Protein AF-A0A4Q7DQG9-F1 (afdb_monomer_lite)

Structure (mmCIF, N/CA/C/O backbone):
data_AF-A0A4Q7DQG9-F1
#
_entry.id   AF-A0A4Q7DQG9-F1
#
loop_
_atom_site.group_PDB
_atom_site.id
_atom_site.type_symbol
_atom_site.label_atom_id
_atom_site.label_alt_id
_atom_site.label_comp_id
_atom_site.label_asym_id
_atom_site.label_entity_id
_atom_site.label_seq_id
_atom_site.pdbx_PDB_ins_code
_atom_site.Cartn_x
_atom_site.Cartn_y
_atom_site.Cartn_z
_atom_site.occupancy
_atom_site.B_iso_or_equiv
_atom_site.auth_seq_id
_atom_site.auth_comp_id
_atom_site.auth_asym_id
_atom_site.auth_atom_id
_atom_site.pdbx_PDB_model_num
ATOM 1 N N . MET A 1 1 ? -24.722 -35.652 77.068 1.00 40.59 1 MET A N 1
ATOM 2 C CA . MET A 1 1 ? -24.825 -34.421 76.252 1.00 40.59 1 MET A CA 1
ATOM 3 C C . MET A 1 1 ? -26.117 -34.507 75.444 1.00 40.59 1 MET A C 1
ATOM 5 O O . MET A 1 1 ? -26.267 -35.428 74.659 1.00 40.59 1 MET A O 1
ATOM 9 N N . LYS A 1 2 ? -27.087 -33.634 75.743 1.00 43.00 2 LYS A N 1
ATOM 10 C CA . LYS A 1 2 ? -28.377 -33.472 75.040 1.00 43.00 2 LYS A CA 1
ATOM 11 C C . LYS A 1 2 ? -28.159 -32.699 73.738 1.00 43.00 2 LYS A C 1
ATOM 13 O O . LYS A 1 2 ? -27.394 -31.749 73.848 1.00 43.00 2 LYS A O 1
ATOM 18 N N . LYS A 1 3 ? -28.875 -33.024 72.643 1.00 38.50 3 LYS A N 1
ATOM 19 C CA . LYS A 1 3 ? -29.516 -32.115 71.639 1.00 38.50 3 LYS A CA 1
ATOM 20 C C . LYS A 1 3 ? -30.491 -32.954 70.772 1.00 38.50 3 LYS A C 1
ATOM 22 O O . LYS A 1 3 ? -30.035 -33.679 69.903 1.00 38.50 3 LYS A O 1
ATOM 27 N N . SER A 1 4 ? -31.725 -33.232 71.203 1.00 42.06 4 SER A N 1
ATOM 28 C CA . SER A 1 4 ? -33.003 -32.548 70.881 1.00 42.06 4 SER A CA 1
ATOM 29 C C . SER A 1 4 ? -33.203 -32.075 69.427 1.00 42.06 4 SER A C 1
ATOM 31 O O . SER A 1 4 ? -32.589 -31.106 68.988 1.00 42.06 4 SER A O 1
ATOM 33 N N . THR A 1 5 ? -34.137 -32.754 68.758 1.00 46.75 5 THR A N 1
ATOM 34 C CA . THR A 1 5 ? -34.832 -32.497 67.483 1.00 46.75 5 THR A CA 1
ATOM 35 C C . THR A 1 5 ? -35.532 -31.138 67.434 1.00 46.75 5 THR A C 1
ATOM 37 O O . THR A 1 5 ? -36.068 -30.745 68.462 1.00 46.75 5 THR A O 1
ATOM 40 N N . LEU A 1 6 ? -35.656 -30.511 66.253 1.00 41.09 6 LEU A N 1
ATOM 41 C CA . LEU A 1 6 ? -36.746 -29.583 65.889 1.00 41.09 6 LEU A CA 1
ATOM 42 C C . LEU A 1 6 ? -36.886 -29.535 64.351 1.00 41.09 6 LEU A C 1
ATOM 44 O O . LEU A 1 6 ? -35.948 -29.161 63.653 1.00 41.09 6 LEU A O 1
ATOM 48 N N . ALA A 1 7 ? -38.053 -29.924 63.833 1.00 43.59 7 ALA A N 1
ATOM 49 C CA . ALA A 1 7 ? -38.486 -29.638 62.466 1.00 43.59 7 ALA A CA 1
ATOM 50 C C . ALA A 1 7 ? -39.198 -28.275 62.446 1.00 43.59 7 ALA A C 1
ATOM 52 O O . ALA A 1 7 ? -39.963 -27.983 63.366 1.00 43.59 7 ALA A O 1
ATOM 53 N N . ALA A 1 8 ? -38.976 -27.458 61.414 1.00 38.78 8 ALA A N 1
ATOM 54 C CA . ALA A 1 8 ? -39.743 -26.237 61.176 1.00 38.78 8 ALA A CA 1
ATOM 55 C C . ALA A 1 8 ? -39.998 -26.055 59.673 1.00 38.78 8 ALA A C 1
ATOM 57 O O . ALA A 1 8 ? -39.098 -26.191 58.846 1.00 38.78 8 ALA A O 1
ATOM 58 N N . THR A 1 9 ? -41.260 -25.789 59.358 1.00 34.78 9 THR A N 1
ATOM 59 C CA . THR A 1 9 ? -41.889 -25.749 58.034 1.00 34.78 9 THR A CA 1
ATOM 60 C C . THR A 1 9 ? -42.103 -24.296 57.577 1.00 34.78 9 THR A C 1
ATOM 62 O O . THR A 1 9 ? -42.361 -23.450 58.428 1.00 34.78 9 THR A O 1
ATOM 65 N N . LEU A 1 10 ? -42.158 -24.080 56.245 1.00 33.06 10 LEU A N 1
ATOM 66 C CA . LEU A 1 10 ? -42.748 -22.931 55.505 1.00 33.06 10 LEU A CA 1
ATOM 67 C C . LEU A 1 10 ? -41.942 -21.605 55.563 1.00 33.06 10 LEU A C 1
ATOM 69 O O . LEU A 1 10 ? -41.432 -21.242 56.608 1.00 33.06 10 LEU A O 1
ATOM 73 N N . THR A 1 11 ? -41.730 -20.833 54.491 1.00 40.06 11 THR A N 1
ATOM 74 C CA . THR A 1 11 ? -42.670 -20.348 53.463 1.00 40.06 11 THR A CA 1
ATOM 75 C C . THR A 1 11 ? -41.956 -19.972 52.157 1.00 40.06 11 THR A C 1
ATOM 77 O O . THR A 1 11 ? -40.836 -19.465 52.153 1.00 40.06 11 THR A O 1
ATOM 80 N N . THR A 1 12 ? -42.642 -20.176 51.031 1.00 39.00 12 THR A N 1
ATOM 81 C CA . THR A 1 12 ? -42.261 -19.673 49.706 1.00 39.00 12 THR A CA 1
ATOM 82 C C . THR A 1 12 ? -42.162 -18.149 49.750 1.00 39.00 12 THR A C 1
ATOM 84 O O . THR A 1 12 ? -43.164 -17.469 49.966 1.00 39.00 12 THR A O 1
ATOM 87 N N . ALA A 1 13 ? -40.964 -17.600 49.557 1.00 45.19 13 ALA A N 1
ATOM 88 C CA . ALA A 1 13 ? -40.807 -16.174 49.329 1.00 45.19 13 ALA A CA 1
ATOM 89 C C . ALA A 1 13 ? -41.353 -15.857 47.932 1.00 45.19 13 ALA A C 1
ATOM 91 O O . ALA A 1 13 ? -40.794 -16.277 46.919 1.00 45.19 13 ALA A O 1
ATOM 92 N N . SER A 1 14 ? -42.475 -15.145 47.883 1.00 51.06 14 SER A N 1
ATOM 93 C CA . SER A 1 14 ? -42.976 -14.511 46.670 1.00 51.06 14 SER A CA 1
ATOM 94 C C . SER A 1 14 ? -41.946 -13.478 46.219 1.00 51.06 14 SER A C 1
ATOM 96 O O . SER A 1 14 ? -41.922 -12.355 46.720 1.00 51.06 14 SER A O 1
ATOM 98 N N . PHE A 1 15 ? -41.052 -13.853 45.308 1.00 41.97 15 PHE A N 1
ATOM 99 C CA . PHE A 1 15 ? -40.189 -12.882 44.656 1.00 41.97 15 PHE A CA 1
ATOM 100 C C . PHE A 1 15 ? -41.057 -12.073 43.695 1.00 41.97 15 PHE A C 1
ATOM 102 O O . PHE A 1 15 ? -41.568 -12.603 42.709 1.00 41.97 15 PHE A O 1
ATOM 109 N N . LEU A 1 16 ? -41.250 -10.790 44.008 1.00 39.00 16 LEU A N 1
ATOM 110 C CA . LEU A 1 16 ? -41.748 -9.811 43.054 1.00 39.00 16 LEU A CA 1
ATOM 111 C C . LEU A 1 16 ? -40.741 -9.803 41.900 1.00 39.00 16 LEU A C 1
ATOM 113 O O . LEU A 1 16 ? -39.619 -9.321 42.052 1.00 39.00 16 LEU A O 1
ATOM 117 N N . SER A 1 17 ? -41.107 -10.426 40.784 1.00 47.19 17 SER A N 1
ATOM 118 C CA . SER A 1 17 ? -40.307 -10.475 39.569 1.00 47.19 17 SER A CA 1
ATOM 119 C C . SER A 1 17 ? -40.222 -9.071 38.977 1.00 47.19 17 SER A C 1
ATOM 121 O O . SER A 1 17 ? -40.952 -8.703 38.061 1.00 47.19 17 SER A O 1
ATOM 123 N N . ILE A 1 18 ? -39.311 -8.257 39.511 1.00 54.94 18 ILE A N 1
ATOM 124 C CA . ILE A 1 18 ? -38.808 -7.082 38.811 1.00 54.94 18 ILE A CA 1
ATOM 125 C C . ILE A 1 18 ? -38.026 -7.639 37.623 1.00 54.94 18 ILE A C 1
ATOM 127 O O . ILE A 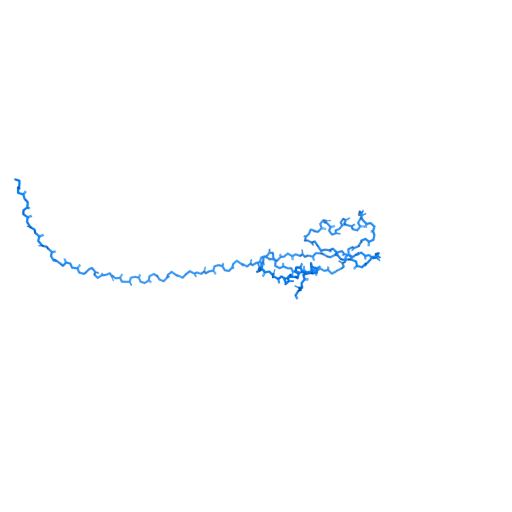1 18 ? -36.872 -8.046 37.742 1.00 54.94 18 ILE A O 1
ATOM 131 N N . GLY A 1 19 ? -38.708 -7.737 36.483 1.00 52.09 19 GLY A N 1
ATOM 132 C CA . GLY A 1 19 ? -38.106 -8.064 35.203 1.00 52.09 19 GLY A CA 1
ATOM 133 C C . GLY A 1 19 ? -37.174 -6.936 34.786 1.00 52.09 19 GLY A C 1
ATOM 134 O O . GLY A 1 19 ? -37.563 -6.055 34.026 1.00 52.09 19 GLY A O 1
ATOM 135 N N . VAL A 1 20 ? -35.942 -6.944 35.294 1.00 55.22 20 VAL A N 1
ATOM 136 C CA . VAL A 1 20 ? -34.866 -6.157 34.697 1.00 55.22 20 VAL A CA 1
ATOM 137 C C . VAL A 1 20 ? -34.510 -6.851 33.388 1.00 55.22 20 VAL A C 1
ATOM 139 O O . VAL A 1 20 ? -33.748 -7.815 33.362 1.00 55.22 20 VAL A O 1
ATOM 142 N N . ALA A 1 21 ? -35.109 -6.387 32.294 1.00 60.25 21 ALA A N 1
ATOM 143 C CA . ALA A 1 21 ? -34.629 -6.702 30.960 1.00 60.25 21 ALA A CA 1
ATOM 144 C C . ALA A 1 21 ? -33.250 -6.046 30.799 1.00 60.25 21 ALA A C 1
ATOM 146 O O . ALA A 1 21 ? -33.135 -4.842 30.569 1.00 60.25 21 ALA A O 1
ATOM 147 N N . LEU A 1 22 ? -32.189 -6.833 30.978 1.00 56.91 22 LEU A N 1
ATOM 148 C CA . LEU A 1 22 ? -30.842 -6.440 30.584 1.00 56.91 22 LEU A CA 1
ATOM 149 C C . LEU A 1 22 ? -30.808 -6.423 29.053 1.00 56.91 22 LEU A C 1
ATOM 151 O O . LEU A 1 22 ? -30.601 -7.450 28.410 1.00 56.91 22 LEU A O 1
ATOM 155 N N . ASN A 1 23 ? -31.036 -5.250 28.468 1.00 61.75 23 ASN A N 1
ATOM 156 C CA . ASN A 1 23 ? -30.786 -5.015 27.053 1.00 61.75 23 ASN A CA 1
ATOM 157 C C . ASN A 1 23 ? -29.267 -5.002 26.843 1.00 61.75 23 ASN A C 1
ATOM 159 O O . ASN A 1 23 ? -28.622 -3.956 26.906 1.00 61.75 23 ASN A O 1
ATOM 163 N N . ALA A 1 24 ? -28.682 -6.183 26.645 1.00 60.25 24 ALA A N 1
ATOM 164 C CA . ALA A 1 24 ? -27.308 -6.316 26.192 1.00 60.25 24 ALA A CA 1
ATOM 165 C C . ALA A 1 24 ? -27.244 -5.856 24.729 1.00 60.25 24 ALA A C 1
ATOM 167 O O . ALA A 1 24 ? -27.418 -6.643 23.800 1.00 60.25 24 ALA A O 1
ATOM 168 N N . GLN A 1 25 ? -27.037 -4.556 24.520 1.00 56.72 25 GLN A N 1
ATOM 169 C CA . GLN A 1 25 ? -26.707 -4.029 23.205 1.00 56.72 25 GLN A CA 1
ATOM 170 C C . GLN A 1 25 ? -25.294 -4.522 22.880 1.00 56.72 25 GLN A C 1
ATOM 172 O O . GLN A 1 25 ? -24.310 -3.991 23.395 1.00 56.72 25 GLN A O 1
ATOM 177 N N . ALA A 1 26 ? -25.188 -5.583 22.079 1.00 58.59 26 ALA A N 1
ATOM 178 C CA . ALA A 1 26 ? -23.911 -5.994 21.517 1.00 58.59 26 ALA A CA 1
ATOM 179 C C . ALA A 1 26 ? -23.363 -4.802 20.724 1.00 58.59 26 ALA A C 1
ATOM 181 O O . ALA A 1 26 ? -23.916 -4.432 19.688 1.00 58.59 26 ALA A O 1
ATOM 182 N N . ALA A 1 27 ? -22.322 -4.156 21.247 1.00 58.03 27 ALA A N 1
ATOM 183 C CA . ALA A 1 27 ? -21.598 -3.142 20.510 1.00 58.03 27 ALA A CA 1
ATOM 184 C C . ALA A 1 27 ? -20.909 -3.860 19.349 1.00 58.03 27 ALA A C 1
ATOM 186 O O . ALA A 1 27 ? -19.851 -4.465 19.514 1.00 58.03 27 ALA A O 1
ATOM 187 N N . THR A 1 28 ? -21.531 -3.845 18.172 1.00 59.59 28 THR A N 1
ATOM 188 C CA . THR A 1 28 ? -20.820 -4.131 16.933 1.00 59.59 28 THR A CA 1
ATOM 189 C C . THR A 1 28 ? -19.764 -3.047 16.818 1.00 59.59 28 THR A C 1
ATOM 191 O O . THR A 1 28 ? -20.091 -1.904 16.496 1.00 59.59 28 THR A O 1
ATOM 194 N N . ALA A 1 29 ? -18.517 -3.368 17.170 1.00 60.12 29 ALA A N 1
ATOM 195 C CA . ALA A 1 29 ? -17.395 -2.501 16.869 1.00 60.12 29 ALA A CA 1
ATOM 196 C C . ALA A 1 29 ? -17.479 -2.198 15.372 1.00 60.12 29 ALA A C 1
ATOM 198 O O . ALA A 1 29 ? -17.402 -3.111 14.549 1.00 60.12 29 ALA A O 1
ATOM 199 N N . HIS A 1 30 ? -17.746 -0.941 15.023 1.00 57.44 30 HIS A N 1
ATOM 200 C CA . HIS A 1 30 ? -17.673 -0.517 13.638 1.00 57.44 30 HIS A CA 1
ATOM 201 C C . HIS A 1 30 ? -16.212 -0.699 13.244 1.00 57.44 30 HIS A C 1
ATOM 203 O O . HIS A 1 30 ? -15.343 -0.019 13.794 1.00 57.44 30 HIS A O 1
ATOM 209 N N . ALA A 1 31 ? -15.937 -1.699 12.405 1.00 70.31 31 ALA A N 1
ATOM 210 C CA . ALA A 1 31 ? -14.598 -1.921 11.892 1.00 70.31 31 ALA A CA 1
ATOM 211 C C . ALA A 1 31 ? -14.144 -0.601 11.267 1.00 70.31 31 ALA A C 1
ATOM 213 O O . ALA A 1 31 ? -14.851 -0.034 10.433 1.00 70.31 31 ALA A O 1
ATOM 214 N N . GLY A 1 32 ? -13.016 -0.071 11.741 1.00 86.38 32 GLY A N 1
ATOM 215 C CA . GLY A 1 32 ? -12.436 1.113 11.129 1.00 86.38 32 GLY A CA 1
ATOM 216 C C . GLY A 1 32 ? -12.133 0.823 9.664 1.00 86.38 32 GLY A C 1
ATOM 217 O O . GLY A 1 32 ? -12.032 -0.332 9.256 1.00 86.38 32 GLY A O 1
ATOM 218 N N . THR A 1 33 ? -11.975 1.865 8.865 1.00 92.06 33 THR A N 1
ATOM 219 C CA . THR A 1 33 ? -11.488 1.726 7.495 1.00 92.06 33 THR A CA 1
ATOM 220 C C . THR A 1 33 ? -10.146 2.422 7.357 1.00 92.06 33 THR A C 1
ATOM 222 O O . THR A 1 33 ? -9.925 3.467 7.969 1.00 92.06 33 THR A O 1
ATOM 225 N N . GLN A 1 34 ? -9.266 1.867 6.536 1.00 93.56 34 GLN A N 1
ATOM 226 C CA . GLN A 1 34 ? -7.978 2.441 6.178 1.00 93.56 34 GLN A CA 1
ATOM 227 C C . GLN A 1 34 ? -7.859 2.575 4.663 1.00 93.56 34 GLN A C 1
ATOM 229 O O . GLN A 1 34 ? -8.423 1.784 3.909 1.00 93.56 34 GLN A O 1
ATOM 234 N N . THR A 1 35 ? -7.108 3.578 4.220 1.00 95.38 35 THR A N 1
ATOM 235 C CA . THR A 1 35 ? -6.703 3.687 2.819 1.00 95.38 35 THR A CA 1
ATOM 236 C C . THR A 1 35 ? -5.516 2.769 2.571 1.00 95.38 35 THR A C 1
ATOM 238 O O . THR A 1 35 ? -4.566 2.750 3.355 1.00 95.38 35 THR A O 1
ATOM 241 N N . VAL A 1 36 ? -5.566 2.038 1.466 1.00 96.38 36 VAL A N 1
ATOM 242 C CA . VAL A 1 36 ? -4.441 1.301 0.908 1.00 96.38 36 VAL A CA 1
ATOM 243 C C . VAL A 1 36 ? -4.045 1.976 -0.400 1.00 96.38 36 VAL A C 1
ATOM 245 O O . VAL A 1 36 ? -4.877 2.225 -1.279 1.00 96.38 36 VAL A O 1
ATOM 248 N N . TYR A 1 37 ? -2.768 2.310 -0.489 1.00 96.69 37 TYR A N 1
ATOM 249 C CA . TYR A 1 37 ? -2.117 2.888 -1.649 1.00 96.69 37 TYR A CA 1
ATOM 250 C C . TYR A 1 37 ? -1.491 1.781 -2.488 1.00 96.69 37 TYR A C 1
ATOM 252 O O . TYR A 1 37 ? -1.069 0.751 -1.950 1.00 96.69 37 TYR A O 1
ATOM 260 N N . ARG A 1 38 ? -1.431 2.002 -3.801 1.00 96.94 38 ARG A N 1
ATOM 261 C CA . ARG A 1 38 ? -0.758 1.111 -4.737 1.00 96.94 38 ARG A CA 1
ATOM 262 C C . ARG A 1 38 ? 0.401 1.842 -5.403 1.00 96.94 38 ARG A C 1
ATOM 264 O O . ARG A 1 38 ? 0.234 2.964 -5.873 1.00 96.94 38 ARG A O 1
ATOM 271 N N . ASP A 1 39 ? 1.540 1.173 -5.485 1.00 96.81 39 ASP A N 1
ATOM 272 C CA . ASP A 1 39 ? 2.627 1.536 -6.390 1.00 96.81 39 ASP A CA 1
ATOM 273 C C . ASP A 1 39 ? 2.674 0.547 -7.547 1.00 96.81 39 ASP A C 1
ATOM 275 O O . ASP A 1 39 ? 2.382 -0.643 -7.387 1.00 96.81 39 ASP A O 1
ATOM 279 N N . TYR A 1 40 ? 3.059 1.047 -8.714 1.00 97.00 40 TYR A N 1
ATOM 280 C CA . TYR A 1 40 ? 3.204 0.272 -9.937 1.00 97.00 40 TYR A CA 1
ATOM 281 C C . TYR A 1 40 ? 4.666 0.250 -10.372 1.00 97.00 40 TYR A C 1
ATOM 283 O O . TYR A 1 40 ? 5.309 1.298 -10.455 1.00 97.00 40 TYR A O 1
ATOM 291 N N . ASN A 1 41 ? 5.187 -0.929 -10.706 1.00 96.94 41 ASN A N 1
ATOM 292 C CA . ASN A 1 41 ? 6.511 -1.075 -11.286 1.00 96.94 41 ASN A CA 1
ATOM 293 C C . ASN A 1 41 ? 6.430 -1.156 -12.817 1.00 96.94 41 ASN A C 1
ATOM 295 O O . ASN A 1 41 ? 5.932 -2.124 -13.387 1.00 96.94 41 ASN A O 1
ATOM 299 N N . ASN A 1 42 ? 6.970 -0.157 -13.510 1.00 95.38 42 ASN A N 1
ATOM 300 C CA . ASN A 1 42 ? 6.936 -0.090 -14.970 1.00 95.38 42 ASN A CA 1
ATOM 301 C C . AS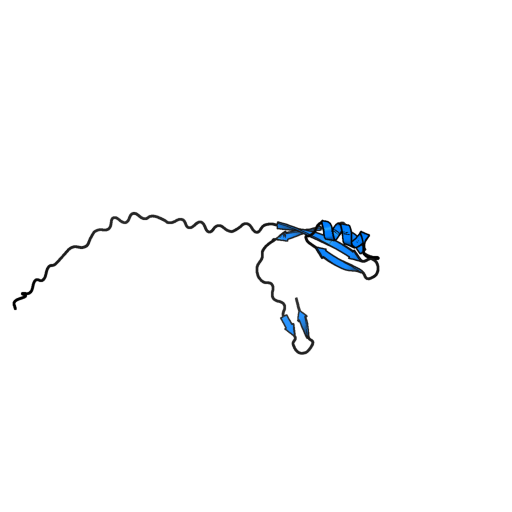N A 1 42 ? 7.935 -1.017 -15.684 1.00 95.38 42 ASN A C 1
ATOM 303 O O . ASN A 1 42 ? 7.845 -1.161 -16.901 1.00 95.38 42 ASN A O 1
ATOM 307 N N . GLN A 1 43 ? 8.864 -1.640 -14.956 1.00 96.88 43 GLN A N 1
ATOM 308 C CA . GLN A 1 43 ? 9.854 -2.559 -15.520 1.00 96.88 43 GLN A CA 1
ATOM 309 C C . GLN A 1 43 ? 9.291 -3.967 -15.696 1.00 96.88 43 GLN A C 1
ATOM 311 O O . GLN A 1 43 ? 9.658 -4.659 -16.643 1.00 96.88 43 GLN A O 1
ATOM 316 N N . ASN A 1 44 ? 8.419 -4.402 -14.786 1.00 95.69 44 ASN A N 1
ATOM 317 C CA . ASN A 1 44 ? 7.919 -5.777 -14.756 1.00 95.69 44 ASN A CA 1
ATOM 318 C C . ASN A 1 44 ? 6.397 -5.898 -14.570 1.00 95.69 44 ASN A C 1
ATOM 320 O O . ASN A 1 44 ? 5.867 -6.994 -14.727 1.00 95.69 44 ASN A O 1
ATOM 324 N N . GLY A 1 45 ? 5.690 -4.796 -14.305 1.00 94.69 45 GLY A N 1
ATOM 325 C CA . GLY A 1 45 ? 4.244 -4.783 -14.089 1.00 94.69 45 GLY A CA 1
AT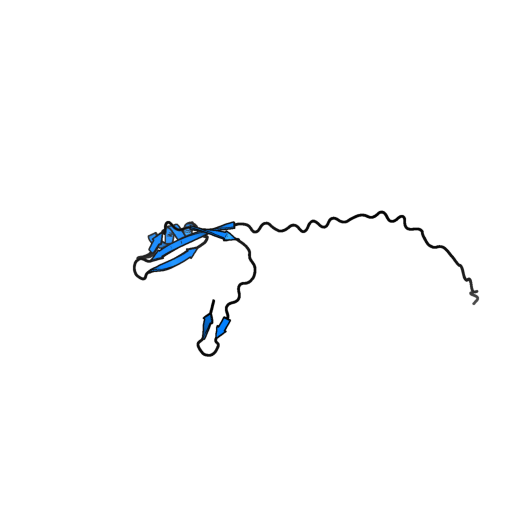OM 326 C C . GLY A 1 45 ? 3.811 -5.179 -12.675 1.00 94.69 45 GLY A C 1
ATOM 327 O O . GLY A 1 45 ? 2.618 -5.375 -12.453 1.00 94.69 45 GLY A O 1
ATOM 328 N N . ASP A 1 46 ? 4.745 -5.306 -11.728 1.00 96.25 46 ASP A N 1
ATOM 329 C CA . ASP A 1 46 ? 4.421 -5.643 -10.342 1.00 96.25 46 ASP A CA 1
ATOM 330 C C . ASP A 1 46 ? 3.684 -4.501 -9.639 1.00 96.25 46 ASP A C 1
ATOM 332 O O . ASP A 1 46 ? 3.875 -3.319 -9.934 1.00 96.25 46 ASP A O 1
ATOM 336 N N . HIS A 1 47 ? 2.872 -4.871 -8.649 1.00 95.50 47 HIS A N 1
ATOM 337 C CA . HIS A 1 47 ? 2.195 -3.936 -7.759 1.00 95.50 47 HIS A CA 1
ATOM 338 C C . HIS A 1 47 ? 2.667 -4.129 -6.319 1.00 95.50 47 HIS A C 1
ATOM 340 O O . HIS A 1 47 ? 2.792 -5.261 -5.847 1.00 95.50 47 HIS A O 1
ATOM 346 N N . LEU A 1 48 ? 2.842 -3.024 -5.602 1.00 95.38 48 LEU A N 1
ATOM 347 C CA . LEU A 1 48 ? 3.049 -3.002 -4.156 1.00 95.38 48 LEU A CA 1
ATOM 348 C C . LEU A 1 48 ? 1.838 -2.333 -3.510 1.00 95.38 48 LEU A C 1
ATOM 350 O O . LEU A 1 48 ? 1.346 -1.329 -4.017 1.00 95.38 48 LEU A O 1
ATOM 354 N N . TYR A 1 49 ? 1.360 -2.887 -2.399 1.00 95.06 49 TYR A N 1
ATOM 355 C CA . TYR A 1 49 ? 0.228 -2.349 -1.650 1.00 95.06 49 TYR A CA 1
ATOM 356 C C . TYR A 1 49 ? 0.668 -1.986 -0.240 1.00 95.06 49 TYR A C 1
ATOM 358 O O . TYR A 1 49 ? 1.225 -2.825 0.467 1.00 95.06 49 TYR A O 1
ATOM 366 N N . THR A 1 50 ? 0.383 -0.758 0.184 1.00 94.88 50 THR A N 1
ATOM 367 C CA . THR A 1 50 ? 0.751 -0.273 1.517 1.00 94.88 50 THR A CA 1
ATOM 368 C C . THR A 1 50 ? -0.335 0.611 2.111 1.00 94.88 50 THR A C 1
ATOM 370 O O . THR A 1 50 ? -0.984 1.383 1.415 1.00 94.88 50 THR A O 1
ATOM 373 N N . SER A 1 51 ? -0.538 0.533 3.424 1.00 95.12 51 SER A N 1
ATOM 374 C CA . SER A 1 51 ? -1.354 1.506 4.160 1.00 95.12 51 SER A CA 1
ATOM 375 C C . SER A 1 51 ? -0.543 2.717 4.639 1.00 95.12 51 SER A C 1
ATOM 377 O O . SER A 1 51 ? -1.094 3.636 5.245 1.00 95.12 51 SER A O 1
ATOM 379 N N . SER A 1 52 ? 0.774 2.724 4.406 1.00 95.62 52 SER A N 1
ATOM 380 C CA . SER A 1 52 ? 1.676 3.812 4.772 1.00 95.62 52 SER A CA 1
ATOM 381 C C . SER A 1 52 ? 1.797 4.805 3.624 1.00 95.62 52 SER A C 1
ATOM 383 O O . SER A 1 52 ? 2.427 4.534 2.606 1.00 95.62 52 SER A O 1
ATOM 385 N N . HIS A 1 53 ? 1.249 6.004 3.816 1.00 94.69 53 HIS A N 1
ATOM 386 C CA . HIS A 1 53 ? 1.411 7.093 2.850 1.00 94.69 53 HIS A CA 1
ATOM 387 C C . HIS A 1 53 ? 2.889 7.466 2.637 1.00 94.69 53 HIS A C 1
ATOM 389 O O . HIS A 1 53 ? 3.297 7.830 1.538 1.00 94.69 53 HIS A O 1
ATOM 395 N N . TYR A 1 54 ? 3.714 7.344 3.682 1.00 96.44 54 TYR A N 1
ATOM 396 C CA . TYR A 1 54 ? 5.150 7.573 3.558 1.00 96.44 54 TYR A CA 1
ATOM 397 C C . TYR A 1 54 ? 5.799 6.542 2.632 1.00 96.44 54 TYR A C 1
ATOM 399 O O . TYR A 1 54 ? 6.535 6.926 1.736 1.00 96.44 54 TYR A O 1
ATOM 407 N N . GLU A 1 55 ? 5.505 5.252 2.805 1.00 95.88 55 GLU A N 1
ATOM 408 C CA . GLU A 1 55 ? 6.075 4.205 1.949 1.00 95.88 55 GLU A CA 1
ATOM 409 C C . GLU A 1 55 ? 5.695 4.415 0.480 1.00 95.88 55 GLU A C 1
ATOM 411 O O . GLU A 1 55 ? 6.586 4.438 -0.365 1.00 95.88 55 GLU A O 1
ATOM 416 N N . TRP A 1 56 ? 4.415 4.695 0.217 1.00 95.69 56 TRP A N 1
ATOM 417 C CA . TRP A 1 56 ? 3.893 5.007 -1.116 1.00 95.69 56 TRP A CA 1
ATOM 418 C C . TRP A 1 56 ? 4.675 6.140 -1.801 1.00 95.69 56 TRP A C 1
ATOM 420 O O . TRP A 1 56 ? 5.218 5.972 -2.887 1.00 95.69 56 TRP A O 1
ATOM 430 N N . THR A 1 57 ? 4.857 7.273 -1.114 1.00 95.38 57 THR A N 1
ATOM 431 C CA . THR A 1 57 ? 5.591 8.417 -1.696 1.00 95.38 57 THR A CA 1
ATOM 432 C C . THR A 1 57 ? 7.099 8.200 -1.829 1.00 95.38 57 THR A C 1
ATOM 434 O O . THR A 1 57 ? 7.769 8.888 -2.597 1.00 95.38 57 THR A O 1
ATOM 437 N N . GLN A 1 58 ? 7.685 7.294 -1.044 1.00 96.56 58 GLN A N 1
ATOM 438 C CA . GLN A 1 58 ? 9.134 7.100 -1.004 1.00 96.56 58 GLN A CA 1
ATOM 439 C C . GLN A 1 58 ? 9.617 5.986 -1.929 1.00 96.56 58 GLN A C 1
ATOM 441 O O . GLN A 1 58 ? 10.738 6.065 -2.434 1.00 96.56 58 GLN A O 1
ATOM 446 N N . VAL A 1 59 ? 8.802 4.965 -2.186 1.00 94.62 59 VAL A N 1
ATOM 447 C CA . VAL A 1 59 ? 9.186 3.825 -3.026 1.00 94.62 59 VAL A CA 1
ATOM 448 C C . VAL A 1 59 ? 9.628 4.280 -4.419 1.00 94.62 59 VAL A C 1
ATOM 450 O O . VAL A 1 59 ? 10.717 3.898 -4.851 1.00 94.62 59 VAL A O 1
ATOM 453 N N . GLY A 1 60 ? 8.867 5.166 -5.070 1.00 91.25 60 GLY A N 1
ATOM 454 C CA . GLY A 1 60 ? 9.230 5.716 -6.383 1.00 91.25 60 GLY A CA 1
ATOM 455 C C . GLY A 1 60 ? 10.436 6.666 -6.369 1.00 91.25 60 GLY A C 1
ATOM 456 O O . GLY A 1 60 ? 11.113 6.826 -7.382 1.00 91.25 60 GLY A O 1
ATOM 457 N N . VAL A 1 61 ? 10.753 7.271 -5.219 1.00 93.25 61 VAL A N 1
ATOM 458 C CA . VAL A 1 61 ? 11.926 8.150 -5.060 1.00 93.25 61 VAL A CA 1
ATOM 459 C C . VAL A 1 61 ? 13.214 7.336 -4.924 1.00 93.25 61 VAL A C 1
ATOM 461 O O . VAL A 1 61 ? 14.2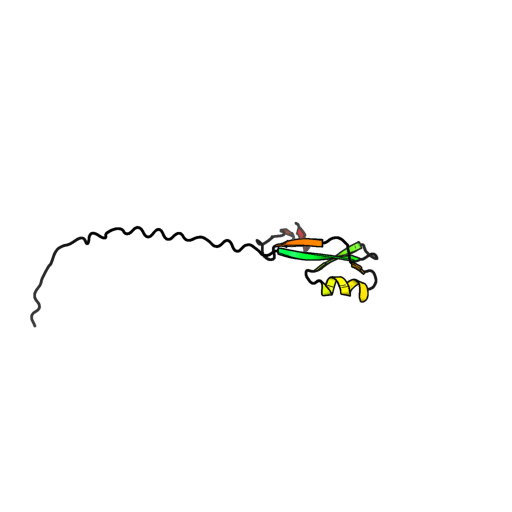44 7.715 -5.480 1.00 93.25 61 VAL A O 1
ATOM 464 N N . HIS A 1 62 ? 13.166 6.223 -4.187 1.00 94.25 62 HIS A N 1
ATOM 465 C CA . HIS A 1 62 ? 14.363 5.451 -3.822 1.00 94.25 62 HIS A CA 1
ATOM 466 C C . HIS A 1 62 ? 14.566 4.183 -4.648 1.00 94.25 62 HIS A C 1
ATOM 468 O O . HIS A 1 62 ? 15.651 3.603 -4.602 1.00 94.25 62 HIS A O 1
ATOM 474 N N . THR A 1 63 ? 13.561 3.747 -5.410 1.00 93.88 63 THR A N 1
ATOM 475 C CA . THR A 1 63 ? 13.612 2.477 -6.141 1.00 93.88 63 THR A CA 1
ATOM 476 C C . THR A 1 63 ? 13.283 2.679 -7.612 1.00 93.88 63 THR A C 1
ATOM 478 O O . THR A 1 63 ? 12.165 3.027 -7.983 1.00 93.88 63 THR A O 1
ATOM 481 N N . TYR A 1 64 ? 14.266 2.412 -8.474 1.00 94.69 64 TYR A N 1
ATOM 482 C CA . TYR A 1 64 ? 14.086 2.508 -9.919 1.00 94.69 64 TYR A CA 1
ATOM 483 C C . TYR A 1 64 ? 12.948 1.605 -10.411 1.00 94.69 64 TYR A C 1
ATOM 485 O O . TYR A 1 64 ? 12.839 0.445 -10.011 1.00 94.69 64 TYR A O 1
ATOM 493 N N . GLY A 1 65 ? 12.132 2.142 -11.316 1.00 94.56 65 GLY A N 1
ATOM 494 C CA . GLY A 1 65 ? 11.022 1.430 -11.943 1.00 94.56 65 GLY A CA 1
ATOM 495 C C . GLY A 1 65 ? 9.689 1.572 -11.216 1.00 94.56 65 GLY A C 1
ATOM 496 O O . GLY A 1 65 ? 8.657 1.351 -11.840 1.00 94.56 65 GLY A O 1
ATOM 497 N N . TRP A 1 66 ? 9.686 1.987 -9.949 1.00 97.19 66 TRP A N 1
ATOM 498 C CA . TRP A 1 66 ? 8.457 2.194 -9.191 1.00 97.19 66 TRP A CA 1
ATOM 499 C C . TRP A 1 66 ? 7.905 3.606 -9.361 1.00 97.19 66 TRP A C 1
ATOM 501 O O . TRP A 1 66 ? 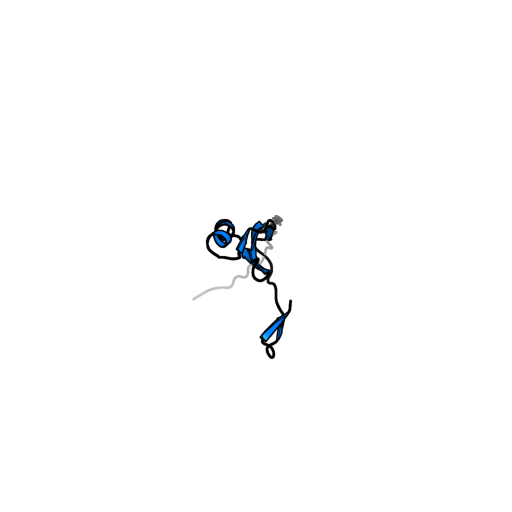8.653 4.577 -9.463 1.00 97.19 66 TRP A O 1
ATOM 511 N N . GLN A 1 67 ? 6.582 3.713 -9.373 1.00 95.62 67 GLN A N 1
ATOM 512 C CA . GLN A 1 67 ? 5.855 4.974 -9.428 1.00 95.62 67 GLN A CA 1
ATOM 513 C C . GLN A 1 67 ? 4.552 4.872 -8.636 1.00 95.62 67 GLN A C 1
ATOM 515 O O . GLN A 1 67 ? 3.919 3.813 -8.612 1.00 95.62 67 GLN A O 1
ATOM 520 N N . GLU A 1 68 ? 4.149 5.999 -8.052 1.00 95.31 68 GLU A N 1
ATOM 521 C CA . GLU A 1 68 ? 2.850 6.146 -7.402 1.00 95.31 68 GLU A CA 1
ATOM 522 C C . GLU A 1 68 ? 1.737 5.842 -8.415 1.00 95.31 68 GLU A C 1
ATOM 524 O O . GLU A 1 68 ? 1.656 6.469 -9.478 1.00 95.31 68 GLU A O 1
ATOM 529 N N . ASP A 1 69 ? 0.869 4.880 -8.103 1.00 90.56 69 ASP A N 1
ATOM 530 C CA . ASP A 1 69 ? -0.348 4.665 -8.877 1.00 90.56 69 ASP A CA 1
ATOM 531 C C . ASP A 1 69 ? -1.462 5.587 -8.355 1.00 90.56 69 ASP A C 1
ATOM 533 O O . ASP A 1 69 ? -1.646 5.783 -7.155 1.00 90.56 69 ASP A O 1
ATOM 537 N N . SER A 1 70 ? -2.256 6.129 -9.277 1.00 82.38 70 SER A N 1
ATOM 538 C CA . SER A 1 70 ? -3.468 6.900 -8.975 1.00 82.38 70 SER A CA 1
ATOM 539 C C . SER A 1 70 ? -4.567 6.077 -8.287 1.00 82.38 70 SER A C 1
ATOM 541 O O . SER A 1 70 ? -5.536 6.639 -7.770 1.00 82.38 70 SER A O 1
ATOM 543 N N . VAL A 1 71 ? -4.451 4.747 -8.294 1.00 86.38 71 VAL A N 1
ATOM 544 C CA . VAL A 1 71 ? -5.434 3.845 -7.694 1.00 86.38 71 VAL A CA 1
ATOM 545 C C . VAL A 1 71 ? -5.180 3.669 -6.200 1.00 86.38 71 VAL A C 1
ATOM 547 O O . VAL A 1 71 ? -4.173 3.113 -5.770 1.00 86.38 71 VAL A O 1
ATOM 550 N N . THR A 1 72 ? -6.173 4.070 -5.411 1.00 89.81 72 THR A N 1
ATOM 551 C CA . THR A 1 72 ? -6.258 3.818 -3.969 1.00 89.81 72 THR A CA 1
ATOM 552 C C . THR A 1 72 ? -7.591 3.148 -3.655 1.00 89.81 72 THR A C 1
ATOM 554 O O . THR A 1 72 ? -8.571 3.321 -4.384 1.00 89.81 72 THR A O 1
ATOM 557 N N . PHE A 1 73 ? -7.640 2.355 -2.589 1.00 91.94 73 PHE A N 1
ATOM 558 C CA . PHE A 1 73 ? -8.870 1.703 -2.143 1.00 91.94 73 PHE A CA 1
ATOM 559 C C . PHE A 1 73 ? -9.004 1.765 -0.627 1.00 91.94 73 PHE A C 1
ATOM 561 O O . PHE A 1 73 ? -8.032 1.945 0.105 1.00 91.94 73 PHE A O 1
ATOM 568 N N . THR A 1 74 ? -10.242 1.667 -0.158 1.00 93.00 74 THR A N 1
ATOM 569 C CA . THR A 1 74 ? -10.577 1.688 1.263 1.00 93.00 74 THR A CA 1
ATOM 570 C C . THR A 1 74 ? -10.854 0.267 1.723 1.00 93.00 74 THR A C 1
ATOM 572 O O . THR A 1 74 ? -11.757 -0.381 1.198 1.00 93.00 74 THR A O 1
ATOM 575 N N . GLU A 1 75 ? -10.106 -0.199 2.719 1.00 90.88 75 GLU A N 1
ATOM 576 C CA . GLU A 1 75 ? -10.287 -1.520 3.315 1.00 90.88 75 GLU A CA 1
ATOM 577 C C . GLU A 1 75 ? -10.692 -1.432 4.786 1.00 90.88 75 GLU A C 1
ATOM 579 O O . GLU A 1 75 ? -10.304 -0.489 5.480 1.00 90.88 75 GLU A O 1
ATOM 584 N N . PRO A 1 76 ? -11.444 -2.415 5.302 1.00 90.38 76 PRO A N 1
ATOM 585 C CA . PRO A 1 76 ? -11.630 -2.580 6.736 1.00 90.38 76 PRO A CA 1
ATOM 586 C C . PRO A 1 76 ? -10.288 -2.804 7.449 1.00 90.38 76 PRO A C 1
ATOM 588 O O . PRO A 1 76 ? -9.457 -3.585 6.998 1.00 90.38 76 PRO A O 1
ATOM 591 N N . THR A 1 77 ? -10.086 -2.175 8.606 1.00 89.88 77 THR A N 1
ATOM 592 C CA . THR A 1 77 ? -8.913 -2.403 9.468 1.00 89.88 77 THR A CA 1
ATOM 593 C C . THR A 1 77 ? -8.983 -3.745 10.197 1.00 89.88 77 THR A C 1
ATOM 595 O O . THR A 1 77 ? -7.989 -4.217 10.748 1.00 89.88 77 THR A O 1
ATOM 598 N N . THR A 1 78 ? -10.164 -4.363 10.231 1.00 86.62 78 THR A N 1
ATOM 599 C CA . THR A 1 78 ? -10.414 -5.674 10.827 1.00 86.62 78 THR A CA 1
ATOM 600 C C . THR A 1 78 ? -11.387 -6.467 9.958 1.00 86.62 78 THR A C 1
ATOM 602 O O . THR A 1 78 ? -12.233 -5.900 9.267 1.00 86.62 78 THR A O 1
ATOM 605 N N . GLY A 1 79 ? -11.287 -7.795 9.991 1.00 85.00 79 GLY A N 1
ATOM 606 C CA . GLY A 1 79 ? -12.127 -8.671 9.180 1.00 85.00 79 GLY A CA 1
ATOM 607 C C . GLY A 1 79 ? -12.125 -10.112 9.676 1.00 85.00 79 GLY A C 1
ATOM 608 O O . GLY A 1 79 ? -11.410 -10.467 10.613 1.00 85.00 79 GLY A O 1
ATOM 609 N N . GLY A 1 80 ? -12.960 -10.939 9.048 1.00 86.62 80 GLY A N 1
ATOM 610 C CA . GLY A 1 80 ? -12.945 -12.383 9.264 1.00 86.62 80 GLY A CA 1
ATOM 611 C C . GLY A 1 80 ? -11.728 -13.042 8.612 1.00 86.62 80 GLY A C 1
ATOM 612 O O . GLY A 1 80 ? -11.140 -12.504 7.675 1.00 86.62 80 GLY A O 1
ATOM 613 N N . ASN A 1 81 ? -11.364 -14.231 9.090 1.00 87.62 81 ASN A N 1
ATOM 614 C CA . ASN A 1 81 ? -10.269 -15.005 8.507 1.00 87.62 81 ASN A CA 1
ATOM 615 C C . ASN A 1 81 ? -10.606 -15.432 7.068 1.00 87.62 81 ASN A C 1
ATOM 617 O O . ASN A 1 81 ? -11.681 -15.984 6.824 1.00 87.62 81 ASN A O 1
ATOM 621 N N . ILE A 1 82 ? -9.660 -15.241 6.145 1.00 86.50 82 ILE A N 1
ATOM 622 C CA . ILE A 1 82 ? -9.724 -15.765 4.774 1.00 86.50 82 ILE A CA 1
ATOM 623 C C . ILE A 1 82 ? -8.822 -16.995 4.688 1.00 86.50 82 ILE A C 1
ATOM 625 O O . ILE A 1 82 ? -7.648 -16.942 5.058 1.00 86.50 82 ILE A O 1
ATOM 629 N N . TYR A 1 83 ? -9.363 -18.100 4.181 1.00 89.69 83 TYR A N 1
ATOM 630 C CA . TYR A 1 83 ? -8.637 -19.356 4.021 1.00 89.69 83 TYR A CA 1
ATOM 631 C C . TYR A 1 83 ? -8.353 -19.609 2.541 1.00 89.69 83 TYR A C 1
ATOM 633 O O . TYR A 1 83 ? -9.245 -19.469 1.712 1.00 89.69 83 TYR A O 1
ATOM 641 N N . ARG A 1 84 ? -7.115 -20.000 2.225 1.00 91.56 84 ARG A N 1
ATOM 642 C CA . ARG A 1 84 ? -6.702 -20.476 0.896 1.00 91.56 84 ARG A CA 1
ATOM 643 C C . ARG A 1 84 ? -6.531 -21.990 0.935 1.00 91.56 84 ARG A C 1
ATOM 645 O O . ARG A 1 84 ? -6.005 -22.512 1.920 1.00 91.56 84 ARG A O 1
ATOM 652 N N . VAL A 1 85 ? -6.935 -22.691 -0.122 1.00 94.88 85 VAL A N 1
ATOM 653 C CA . VAL A 1 85 ? -6.724 -24.144 -0.226 1.00 94.88 85 VAL A CA 1
ATOM 654 C C . VAL A 1 85 ? -5.258 -24.400 -0.567 1.00 94.88 85 VAL A C 1
ATOM 656 O O . VAL A 1 85 ? -4.753 -23.869 -1.548 1.00 94.88 85 VAL A O 1
ATOM 659 N N . TYR A 1 86 ? -4.565 -25.202 0.242 1.00 95.75 86 TYR A N 1
ATOM 660 C CA . TYR A 1 86 ? -3.157 -25.543 0.026 1.00 95.75 86 TYR A CA 1
ATOM 661 C C . TYR A 1 86 ? -3.018 -26.922 -0.627 1.00 95.75 86 TYR A C 1
ATOM 663 O O . TYR A 1 86 ? -3.580 -27.899 -0.127 1.00 95.75 86 TYR A O 1
ATOM 671 N N . ASN A 1 87 ? -2.239 -27.012 -1.707 1.00 94.81 87 ASN A N 1
ATOM 672 C CA . ASN A 1 87 ? -1.836 -28.281 -2.303 1.00 94.81 87 ASN A CA 1
ATOM 673 C C . ASN A 1 87 ? -0.426 -28.667 -1.819 1.00 94.81 87 ASN A C 1
ATOM 675 O O . ASN A 1 87 ? 0.551 -28.081 -2.281 1.00 94.81 87 ASN A O 1
ATOM 679 N N . PRO A 1 88 ? -0.280 -29.685 -0.951 1.00 95.69 88 PRO A N 1
ATOM 680 C CA . PRO A 1 88 ? 1.022 -3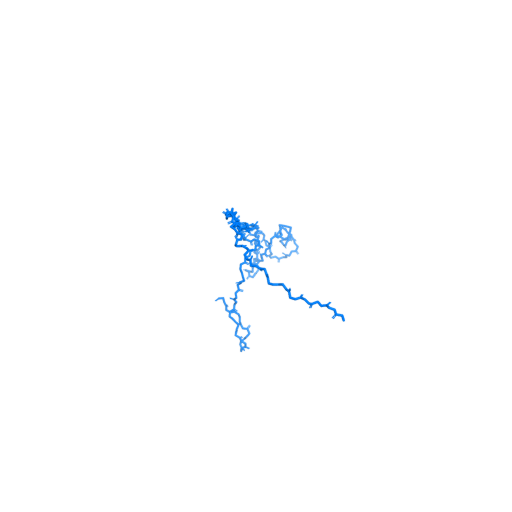0.086 -0.421 1.00 95.69 88 PRO A CA 1
ATOM 681 C C . PRO A 1 88 ? 1.943 -30.761 -1.445 1.00 95.69 88 PRO A C 1
ATOM 683 O O . PRO A 1 88 ? 3.133 -30.883 -1.176 1.00 95.69 88 PRO A O 1
ATOM 686 N N . ILE A 1 89 ? 1.419 -31.221 -2.588 1.00 93.50 89 ILE A N 1
ATOM 687 C CA . ILE A 1 89 ? 2.225 -31.874 -3.629 1.00 93.50 89 ILE A CA 1
ATOM 688 C C . ILE A 1 89 ? 2.946 -30.826 -4.483 1.00 93.50 89 ILE A C 1
ATOM 690 O O . ILE A 1 89 ? 4.131 -30.988 -4.759 1.00 93.50 89 ILE A O 1
ATOM 694 N N . SER A 1 90 ? 2.248 -29.761 -4.896 1.00 93.75 90 SER A N 1
ATOM 695 C CA . SER A 1 90 ? 2.835 -28.683 -5.710 1.00 93.75 90 SER A CA 1
ATOM 696 C C . SER A 1 90 ? 3.363 -27.503 -4.889 1.00 93.75 90 SER A C 1
ATOM 698 O O . SER A 1 90 ? 4.193 -26.749 -5.385 1.00 93.75 90 SER A O 1
ATOM 700 N N . GLY A 1 91 ? 2.904 -27.335 -3.645 1.00 93.19 91 GLY A N 1
ATOM 701 C CA . GLY A 1 91 ? 3.192 -26.164 -2.812 1.00 93.19 91 GLY A CA 1
ATOM 702 C C . GLY A 1 91 ? 2.305 -24.949 -3.117 1.00 93.19 91 GLY A C 1
ATOM 703 O O . GLY A 1 91 ? 2.537 -23.871 -2.577 1.00 93.19 91 GLY A O 1
ATOM 704 N N . GLU A 1 92 ? 1.299 -25.095 -3.982 1.00 94.25 92 GLU A N 1
ATOM 705 C CA . GLU A 1 92 ? 0.448 -23.984 -4.412 1.00 94.25 92 GLU A CA 1
ATOM 706 C C . GLU A 1 92 ? -0.667 -23.664 -3.408 1.00 94.25 92 GLU A C 1
ATOM 708 O O . GLU A 1 92 ? -1.195 -24.538 -2.714 1.00 94.25 92 GLU A O 1
ATOM 713 N N . HIS A 1 93 ? -1.063 -22.390 -3.384 1.00 93.75 93 HIS A N 1
ATOM 714 C CA . HIS A 1 93 ? -2.209 -21.882 -2.637 1.00 93.75 93 HIS A CA 1
ATOM 715 C C . HIS A 1 93 ? -3.272 -21.371 -3.616 1.00 93.75 93 HIS A C 1
ATOM 717 O O . HIS A 1 93 ? -3.019 -20.434 -4.370 1.00 93.75 93 HIS A O 1
ATOM 723 N N . PHE A 1 94 ? -4.464 -21.958 -3.577 1.00 84.56 94 PHE A N 1
ATOM 724 C CA . PHE A 1 94 ? -5.609 -21.562 -4.395 1.00 84.56 94 PHE A CA 1
ATOM 725 C C . PHE A 1 94 ? -6.500 -20.577 -3.629 1.00 84.56 94 PHE A C 1
ATOM 727 O O . PHE A 1 94 ? -6.707 -20.733 -2.418 1.00 84.56 94 PHE A O 1
ATOM 734 N N . LEU A 1 95 ? -6.986 -19.561 -4.346 1.00 76.38 95 LEU A N 1
ATOM 735 C CA . LEU A 1 95 ? -7.999 -18.607 -3.882 1.00 76.38 95 LEU A CA 1
ATOM 736 C C . LEU A 1 95 ? -9.404 -19.203 -3.997 1.00 76.38 95 LEU A C 1
ATOM 738 O O . LEU A 1 95 ? -9.652 -19.927 -4.988 1.00 76.38 95 LEU A O 1
#

pLDDT: mean 78.68, std 21.45, range [33.06, 97.19]

Sequence (95 aa):
MKKSTLAATLTTASFLSIGVALNAQAATAHAGTQTVYRDYNNQNGDHLYTSSHYEWTQVGVHTYGWQEDSVTFTEPTTGGNIYRVYNPISGEHFL

Foldseek 3Di:
DDDDDDDDDDDDDPPPPPPPPPPPPPPPPPQDKAKKWWKAFQVPGDIDIDSDPVCLVCCPVPPPRIDTDPDMDIDGPDDDDDAWDADPVVRDTHD

Radius of gyration: 32.49 Å; chains: 1; bounding box: 57×43×92 Å

Secondary structure (DSSP, 8-state):
--------------------------------EEEEEEEEETTT--EEEES-HHHHHHHHHHSTTEEEEEEEEEEESS-PPP--EE-TTT--EE-